Protein AF-A0A6G2DNZ8-F1 (afdb_monomer)

Solvent-accessible surface area (backbone atoms only — not comparable to full-atom values): 5017 Å² total; per-residue (Å²): 111,68,67,58,51,52,51,29,41,74,70,28,45,66,44,79,37,77,66,90,48,98,85,47,45,69,85,44,30,14,37,67,35,96,49,80,86,47,47,63,60,55,50,44,54,47,68,76,39,68,62,50,37,49,53,8,26,54,45,24,53,54,62,47,46,64,70,38,69,69,56,34,51,54,53,50,53,50,52,53,51,53,56,51,58,64,72,74,111

Mean predicted aligned error: 6.55 Å

Secondary structure (DSSP, 8-state):
-HHHHHHHHHTT--EEESS-BTTB-BTTTEEE-SSGGGHHHHHHHHHS-HHHHHHHHHHHHHHHHTTSTHHHHHHHHHHHHHHHHHHT-

Nearest PDB structures (foldseek):
  6lnw-assembly1_A  TM=8.693E-01  e=1.844E-11  Streptococcus pneumoniae TIGR4
  5vae-assembly1_A  TM=9.256E-01  e=1.246E-07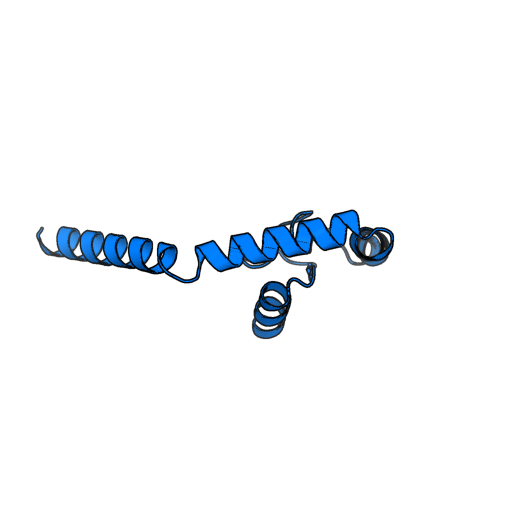  Streptococcus gordonii
  5vaf-assembly4_D  TM=8.611E-01  e=9.134E-08  Streptococcus gordonii
  5vaf-assembly1_A  TM=8.463E-01  e=9.719E-08  Streptococcus gordonii
  5vaf-assembly2_B  TM=8.127E-01  e=3.163E-07  Streptococcus gordonii

Organism: Streptococcus pneumoniae (NCBI:txid1313)

Foldseek 3Di:
DVVVLVVCLVVLHADEECDDDPSHDDLASYHHDVDPVCVVVRVCQCPVDVPSSVRSSVSSVVSVVCCDDPNVVVVVVVVVVVVVVVVVD

pLDDT: mean 89.51, std 10.15, range [49.34, 98.12]

InterPro domains:
  IPR022372 Accessory secretory system protein Asp1 [PF16993] (2-82)

Sequence (89 aa):
HLYTQIAGISAGIPQINLVETVYVEHLKNGYLLADVTEFSKAAHYYTDRLKEWNESLIYSIDKIKEHTGQQFLGKLEKWIEEVKNVKGT

Radius of gyration: 17.15 Å; Cα contacts (8 Å, |Δi|>4): 88; chains: 1; bounding box: 54×19×39 Å

Structure (mmCIF, N/CA/C/O backbone):
data_AF-A0A6G2DNZ8-F1
#
_entry.id   AF-A0A6G2DNZ8-F1
#
loop_
_atom_site.group_PDB
_atom_site.id
_atom_site.type_symbol
_atom_site.label_atom_id
_atom_site.label_alt_id
_atom_site.label_comp_id
_atom_site.label_asym_id
_atom_site.label_entity_id
_atom_site.label_seq_id
_atom_site.pdbx_PDB_ins_code
_atom_site.Cartn_x
_atom_site.Cartn_y
_atom_site.Cartn_z
_atom_site.occupancy
_atom_site.B_iso_or_equiv
_atom_site.auth_seq_id
_atom_site.auth_comp_id
_atom_site.auth_asym_id
_atom_site.auth_atom_id
_atom_site.pdbx_PDB_model_num
ATOM 1 N N . HIS A 1 1 ? -7.497 -12.707 -3.336 1.00 66.38 1 HIS A N 1
ATOM 2 C CA . HIS A 1 1 ? -6.830 -11.387 -3.310 1.00 66.38 1 HIS A CA 1
ATOM 3 C C . HIS A 1 1 ? -7.105 -10.584 -2.036 1.00 66.38 1 HIS A C 1
ATOM 5 O O . HIS A 1 1 ? -6.151 -10.042 -1.505 1.00 66.38 1 HIS A O 1
ATOM 11 N N . LEU A 1 2 ? -8.330 -10.557 -1.485 1.00 85.44 2 LEU A N 1
ATOM 12 C CA . LEU A 1 2 ? -8.664 -9.801 -0.260 1.00 85.44 2 LEU A CA 1
ATOM 13 C C . LEU A 1 2 ? -7.720 -10.052 0.933 1.00 85.44 2 LEU A C 1
ATOM 15 O O . LEU A 1 2 ? -7.146 -9.112 1.468 1.00 85.44 2 LEU A O 1
ATOM 19 N N . TYR A 1 3 ? -7.508 -11.314 1.322 1.00 88.50 3 TYR A N 1
ATOM 20 C CA . TYR A 1 3 ? -6.628 -11.639 2.454 1.00 88.50 3 TYR A CA 1
ATOM 21 C C . TYR A 1 3 ? -5.175 -11.212 2.232 1.00 88.50 3 TYR A C 1
ATOM 23 O O . TYR A 1 3 ? -4.511 -10.809 3.178 1.00 88.50 3 TYR A O 1
ATOM 31 N N . THR A 1 4 ? -4.696 -11.239 0.987 1.00 91.31 4 THR A N 1
ATOM 32 C CA . THR A 1 4 ? -3.373 -10.714 0.628 1.00 91.31 4 THR A CA 1
ATOM 33 C C . THR A 1 4 ? -3.315 -9.204 0.815 1.00 91.31 4 THR A C 1
ATOM 35 O O . THR A 1 4 ? -2.312 -8.702 1.304 1.00 91.31 4 THR A O 1
ATOM 38 N N . GLN A 1 5 ? -4.389 -8.482 0.485 1.00 92.94 5 GLN A N 1
ATOM 39 C CA . GLN A 1 5 ? -4.436 -7.036 0.693 1.00 92.94 5 GLN A CA 1
ATOM 40 C C . GLN A 1 5 ? -4.486 -6.668 2.174 1.00 92.94 5 GLN A C 1
ATOM 42 O O . GLN A 1 5 ? -3.803 -5.735 2.593 1.00 92.94 5 GLN A O 1
ATOM 47 N N . ILE A 1 6 ? -5.235 -7.436 2.970 1.00 89.69 6 ILE A N 1
ATOM 48 C CA . ILE A 1 6 ? -5.269 -7.299 4.430 1.00 89.69 6 ILE A CA 1
ATOM 49 C C . ILE A 1 6 ? -3.882 -7.591 5.016 1.00 89.69 6 ILE A C 1
ATOM 51 O O . ILE A 1 6 ? -3.352 -6.781 5.764 1.00 89.69 6 ILE A O 1
ATOM 55 N N . ALA A 1 7 ? -3.250 -8.702 4.635 1.00 91.38 7 ALA A N 1
ATOM 56 C CA . ALA A 1 7 ? -1.909 -9.032 5.109 1.00 91.38 7 ALA A CA 1
ATOM 57 C C . ALA A 1 7 ? -0.872 -7.981 4.680 1.00 91.38 7 ALA A C 1
ATOM 59 O O . ALA A 1 7 ? -0.031 -7.589 5.484 1.00 91.38 7 ALA A O 1
ATOM 60 N N . GLY A 1 8 ? -0.962 -7.491 3.441 1.00 93.19 8 GLY A N 1
ATOM 61 C CA . GLY A 1 8 ? -0.077 -6.464 2.902 1.00 93.19 8 GLY A CA 1
ATOM 62 C C . GLY A 1 8 ? -0.157 -5.167 3.697 1.00 93.19 8 GLY A C 1
ATOM 63 O O . GLY A 1 8 ? 0.872 -4.683 4.159 1.00 93.19 8 GLY A O 1
ATOM 64 N N . ILE A 1 9 ? -1.367 -4.642 3.934 1.00 91.00 9 ILE A N 1
ATOM 65 C CA . ILE A 1 9 ? -1.529 -3.421 4.735 1.00 91.00 9 ILE A CA 1
ATOM 66 C C . ILE A 1 9 ? -1.091 -3.658 6.185 1.00 91.00 9 ILE A C 1
ATOM 68 O O . ILE A 1 9 ? -0.378 -2.825 6.734 1.00 91.00 9 ILE A O 1
ATOM 72 N N . SER A 1 10 ? -1.426 -4.811 6.784 1.00 89.38 10 SER A N 1
ATOM 73 C CA .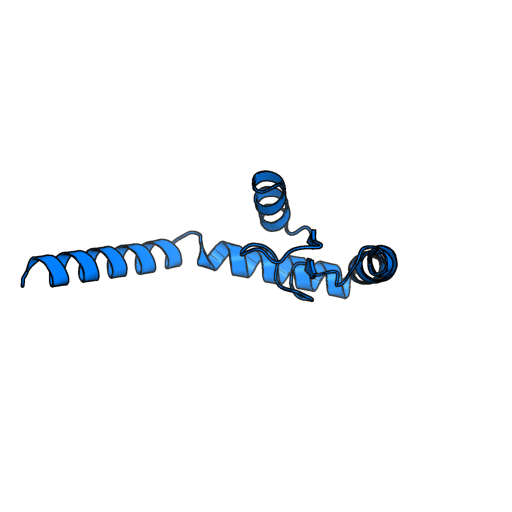 SER A 1 10 ? -1.018 -5.174 8.151 1.00 89.38 10 SER A CA 1
ATOM 74 C C . SER A 1 10 ? 0.494 -5.276 8.330 1.00 89.38 10 SER A C 1
ATOM 76 O O . SER A 1 10 ? 1.001 -4.940 9.396 1.00 89.38 10 SER A O 1
ATOM 78 N N . ALA A 1 11 ? 1.213 -5.710 7.296 1.00 91.50 11 ALA A N 1
ATOM 79 C CA . ALA A 1 11 ? 2.670 -5.743 7.276 1.00 91.50 11 ALA A CA 1
ATOM 80 C C . ALA A 1 11 ? 3.299 -4.415 6.810 1.00 91.50 11 ALA A C 1
ATOM 82 O O . ALA A 1 11 ? 4.522 -4.302 6.787 1.00 91.50 11 ALA A O 1
ATOM 83 N N . GLY A 1 12 ? 2.488 -3.423 6.419 1.00 92.81 12 GLY A N 1
ATOM 84 C CA . GLY A 1 12 ? 2.954 -2.143 5.885 1.00 92.81 12 GLY A CA 1
ATOM 85 C C . GLY A 1 12 ? 3.628 -2.236 4.514 1.00 92.81 12 GLY A C 1
ATOM 86 O O . GLY A 1 12 ? 4.418 -1.367 4.155 1.00 92.81 12 GLY A O 1
ATOM 87 N N . ILE A 1 13 ? 3.338 -3.292 3.753 1.00 96.00 13 ILE A N 1
ATOM 88 C CA . ILE A 1 13 ? 3.898 -3.525 2.421 1.00 96.00 13 ILE A CA 1
ATOM 89 C C . ILE A 1 13 ? 3.063 -2.740 1.393 1.00 96.00 13 ILE A C 1
ATOM 91 O O . ILE A 1 13 ? 1.852 -2.982 1.310 1.00 96.00 13 ILE A O 1
ATOM 95 N N . PRO A 1 14 ? 3.673 -1.844 0.587 1.00 97.00 14 PRO A N 1
ATOM 96 C CA . PRO A 1 14 ? 2.970 -1.164 -0.495 1.00 97.00 14 PRO A CA 1
ATOM 97 C C . PRO A 1 14 ? 2.395 -2.159 -1.509 1.00 97.00 14 PRO A C 1
ATOM 99 O O . PRO A 1 14 ? 3.041 -3.149 -1.858 1.00 97.00 14 PRO A O 1
ATOM 102 N N . GLN A 1 15 ? 1.192 -1.892 -2.016 1.00 97.62 15 GLN A N 1
ATOM 103 C CA . GLN A 1 15 ? 0.489 -2.802 -2.929 1.00 97.62 15 GLN A CA 1
ATOM 104 C C . GLN A 1 15 ? 0.263 -2.163 -4.297 1.00 97.62 15 GLN A C 1
ATOM 106 O O . GLN A 1 15 ? -0.262 -1.057 -4.391 1.00 97.62 15 GLN A O 1
ATOM 111 N N . ILE A 1 16 ? 0.620 -2.867 -5.370 1.00 97.69 16 ILE A N 1
ATOM 112 C CA . ILE A 1 16 ? 0.375 -2.423 -6.747 1.00 97.69 16 ILE A CA 1
ATOM 113 C C . ILE A 1 16 ? -0.827 -3.195 -7.291 1.00 97.69 16 ILE A C 1
ATOM 115 O O . ILE A 1 16 ? -0.773 -4.419 -7.407 1.00 97.69 16 ILE A O 1
ATOM 119 N N . ASN A 1 17 ? -1.898 -2.482 -7.632 1.00 96.88 17 ASN A N 1
ATOM 120 C CA . ASN A 1 17 ? -3.152 -3.064 -8.106 1.00 96.88 17 ASN A CA 1
ATOM 121 C C . ASN A 1 17 ? -3.566 -2.457 -9.450 1.00 96.88 17 ASN A C 1
ATOM 123 O O . ASN A 1 17 ? -3.305 -1.290 -9.714 1.00 96.88 17 ASN A O 1
ATOM 127 N N . LEU A 1 18 ? -4.298 -3.223 -10.260 1.00 96.44 18 LEU A N 1
ATOM 128 C CA . LEU A 1 18 ? -5.013 -2.703 -11.438 1.00 96.44 18 LEU A CA 1
ATOM 129 C C . LEU A 1 18 ? -6.392 -2.123 -11.094 1.00 96.44 18 LEU A C 1
ATOM 131 O O . LEU A 1 18 ? -6.970 -1.386 -11.881 1.00 96.44 18 LEU A O 1
ATOM 135 N N . VAL A 1 19 ? -6.953 -2.504 -9.946 1.00 93.62 19 VAL A N 1
ATOM 136 C CA . VAL A 1 19 ? -8.318 -2.147 -9.545 1.00 93.62 19 VAL A CA 1
ATOM 137 C C . VAL A 1 19 ? -8.284 -1.515 -8.166 1.00 93.62 19 VAL A C 1
ATOM 139 O O . VAL A 1 19 ? -7.603 -2.015 -7.264 1.00 93.62 19 VAL A O 1
ATOM 142 N N . GLU A 1 20 ? -9.016 -0.414 -8.016 1.00 92.88 20 GLU A N 1
ATOM 143 C CA . GLU A 1 20 ? -9.159 0.298 -6.751 1.00 92.88 20 GLU A CA 1
ATOM 144 C C . GLU A 1 20 ? -9.824 -0.588 -5.696 1.00 92.88 20 GLU A C 1
ATOM 146 O O . GLU A 1 20 ? -10.789 -1.305 -5.968 1.00 92.88 20 GLU A O 1
ATOM 151 N N . THR A 1 21 ? -9.301 -0.541 -4.472 1.00 92.69 21 THR A N 1
ATOM 152 C CA . THR A 1 21 ? -9.909 -1.213 -3.325 1.00 92.69 21 THR A CA 1
ATOM 153 C C . THR A 1 21 ? -9.860 -0.311 -2.108 1.00 92.69 21 THR A C 1
ATOM 155 O O . THR A 1 21 ? -9.020 0.577 -2.001 1.00 92.69 21 THR A O 1
ATOM 158 N N . VAL A 1 22 ? -10.707 -0.598 -1.121 1.00 89.25 22 VAL A N 1
ATOM 159 C CA . VAL A 1 22 ? -10.715 0.139 0.153 1.00 89.25 22 VAL A CA 1
ATOM 160 C C . VAL A 1 22 ? -9.373 0.066 0.901 1.00 89.25 22 VAL A C 1
ATOM 162 O O . VAL A 1 22 ? -9.076 0.917 1.738 1.00 89.25 22 VAL A O 1
ATOM 165 N N . TYR A 1 23 ? -8.528 -0.920 0.586 1.00 90.44 23 TYR A N 1
ATOM 166 C CA . TYR A 1 23 ? -7.249 -1.149 1.258 1.00 90.44 23 TYR A CA 1
ATOM 167 C C . TYR A 1 23 ? -6.107 -0.319 0.675 1.00 90.44 23 TYR A C 1
ATOM 169 O O . TYR A 1 23 ? -5.190 0.023 1.417 1.00 90.44 23 TYR A O 1
ATOM 177 N N . VAL A 1 24 ? -6.163 0.062 -0.603 1.00 93.81 24 VAL A N 1
ATOM 178 C CA . VAL A 1 24 ? -5.041 0.700 -1.308 1.00 93.81 24 VAL A CA 1
ATOM 179 C C . VAL A 1 24 ? -5.438 2.080 -1.802 1.00 93.81 24 VAL A C 1
ATOM 181 O O . VAL A 1 24 ? -6.384 2.210 -2.567 1.00 93.81 24 VAL A O 1
ATOM 184 N N . GLU A 1 25 ? -4.694 3.102 -1.384 1.00 95.06 25 GLU A N 1
ATOM 185 C CA . GLU A 1 25 ? -4.823 4.456 -1.917 1.00 95.06 25 GLU A CA 1
ATOM 186 C C . GLU A 1 25 ? -3.575 4.825 -2.728 1.00 95.06 25 GLU A C 1
ATOM 188 O O . GLU A 1 25 ? -2.439 4.647 -2.275 1.00 95.06 25 GLU A O 1
ATOM 193 N N . HIS A 1 26 ? -3.801 5.317 -3.947 1.00 97.38 26 HIS A N 1
ATOM 194 C CA . HIS A 1 26 ? -2.746 5.594 -4.914 1.00 97.38 26 HIS A CA 1
ATOM 195 C C . HIS A 1 26 ? -1.728 6.623 -4.393 1.00 97.38 26 HIS A C 1
ATOM 197 O O . HIS A 1 26 ? -2.108 7.664 -3.861 1.00 97.38 26 HIS A O 1
ATOM 203 N N . LEU A 1 27 ? -0.434 6.324 -4.562 1.00 96.25 27 LEU A N 1
ATOM 204 C CA . LEU A 1 27 ? 0.722 7.114 -4.107 1.00 96.25 27 LEU A CA 1
ATOM 205 C C . LEU A 1 27 ? 0.773 7.354 -2.591 1.00 96.25 27 LEU A C 1
ATOM 207 O O . LEU A 1 27 ? 1.547 8.186 -2.125 1.00 96.25 27 LEU A O 1
ATOM 211 N N . LYS A 1 28 ? -0.018 6.605 -1.817 1.00 95.75 28 LYS A N 1
ATOM 212 C CA . LYS A 1 28 ? 0.110 6.518 -0.362 1.00 95.75 28 LYS A CA 1
ATOM 213 C C . LYS A 1 28 ? 0.644 5.138 -0.000 1.00 95.75 28 LYS A C 1
ATOM 215 O O . LYS A 1 28 ? 1.843 4.910 -0.122 1.00 95.75 28 LYS A O 1
ATOM 220 N N . ASN A 1 29 ? -0.227 4.185 0.334 1.00 95.69 29 ASN A N 1
ATOM 221 C CA . ASN A 1 29 ? 0.167 2.800 0.618 1.00 95.69 29 ASN A CA 1
ATOM 222 C C . ASN A 1 29 ? 0.151 1.856 -0.592 1.00 95.69 29 ASN A C 1
ATOM 224 O O . ASN A 1 29 ? 0.165 0.631 -0.442 1.00 95.69 29 ASN A O 1
ATOM 228 N N . GLY A 1 30 ? 0.077 2.391 -1.802 1.00 96.69 30 GLY A N 1
ATOM 229 C CA . GLY A 1 30 ? 0.190 1.575 -2.993 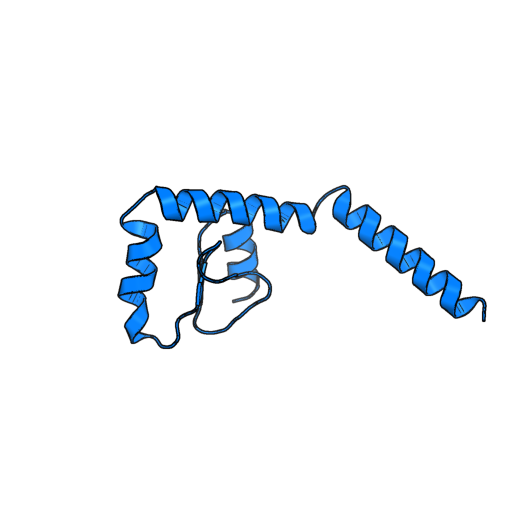1.00 96.69 30 GLY A CA 1
ATOM 230 C C . GLY A 1 30 ? 0.036 2.353 -4.285 1.00 96.69 30 GLY A C 1
ATOM 231 O O . GLY A 1 30 ? -0.109 3.574 -4.307 1.00 96.69 30 GLY A O 1
ATOM 232 N N . TYR A 1 31 ? 0.064 1.623 -5.392 1.00 98.12 31 TYR A N 1
ATOM 233 C CA . TYR A 1 31 ? -0.021 2.182 -6.733 1.00 98.12 31 TYR A CA 1
ATOM 234 C C . TYR A 1 31 ? -1.219 1.586 -7.467 1.00 98.12 31 TYR A C 1
ATOM 236 O O . TYR A 1 31 ? -1.373 0.365 -7.496 1.00 98.12 31 TYR A O 1
ATOM 244 N N . LEU A 1 32 ? -2.048 2.438 -8.072 1.00 97.94 32 LEU A N 1
ATOM 245 C CA . LEU A 1 32 ? -3.101 2.004 -8.973 1.00 97.94 32 LEU A CA 1
ATOM 246 C C . LEU A 1 32 ? -2.590 2.153 -10.400 1.00 97.94 32 LEU A C 1
ATOM 248 O O . LEU A 1 32 ? -2.252 3.255 -10.821 1.00 97.94 32 LEU A O 1
ATOM 252 N N . LEU A 1 33 ? -2.467 1.035 -11.101 1.00 97.94 33 LEU A N 1
ATOM 253 C CA . LEU A 1 33 ? -2.042 1.004 -12.49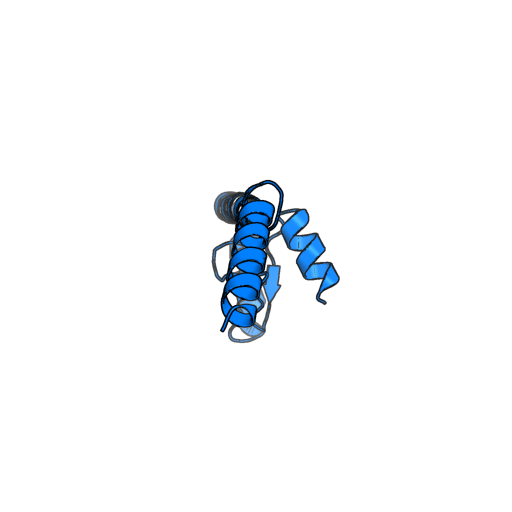2 1.00 97.94 33 LEU A CA 1
ATOM 254 C C . LEU A 1 33 ? -3.221 1.382 -13.388 1.00 97.94 33 LEU A C 1
ATOM 256 O O . LEU A 1 33 ? -4.308 0.827 -13.218 1.00 97.94 33 LEU A O 1
ATOM 260 N N . ALA A 1 34 ? -2.997 2.251 -14.374 1.00 96.12 34 ALA A N 1
ATOM 261 C CA . ALA A 1 34 ? -3.959 2.417 -15.463 1.00 96.12 34 ALA A CA 1
ATOM 262 C C . ALA A 1 34 ? -3.995 1.154 -16.341 1.00 96.12 34 ALA A C 1
ATOM 264 O O . ALA A 1 34 ? -5.061 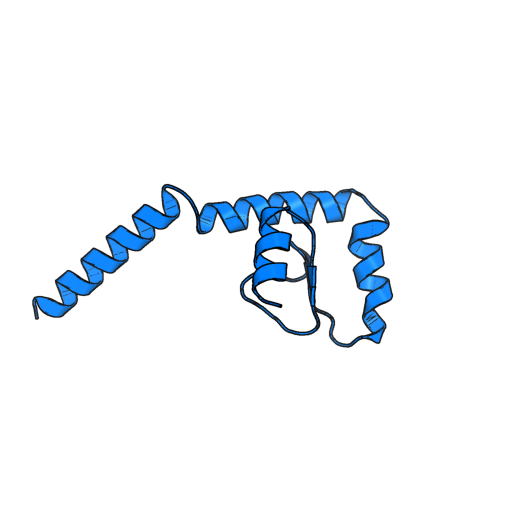0.691 -16.745 1.00 96.12 34 ALA A O 1
ATOM 265 N N . ASP A 1 35 ? -2.821 0.564 -16.574 1.00 96.81 35 ASP A N 1
ATOM 266 C CA . ASP A 1 35 ? -2.649 -0.721 -17.236 1.00 96.81 35 ASP A CA 1
ATOM 267 C C . ASP A 1 35 ? -1.321 -1.392 -16.830 1.00 96.81 35 ASP A C 1
ATOM 269 O O . ASP A 1 35 ? -0.471 -0.822 -16.143 1.00 96.81 35 ASP A O 1
ATOM 273 N N . VAL A 1 36 ? -1.131 -2.644 -17.250 1.00 96.06 36 VAL A N 1
ATOM 274 C CA . VAL A 1 36 ? 0.031 -3.463 -16.861 1.00 96.06 36 VAL A CA 1
ATOM 275 C C . VAL A 1 36 ? 1.378 -2.919 -17.343 1.00 96.06 36 VAL A C 1
ATOM 277 O O . VAL A 1 36 ? 2.405 -3.270 -16.762 1.00 96.06 36 VAL A O 1
ATOM 280 N N . THR A 1 37 ? 1.410 -2.069 -18.371 1.00 97.50 37 THR A N 1
ATOM 281 C CA . THR A 1 37 ? 2.660 -1.498 -18.892 1.00 97.50 37 THR A CA 1
ATOM 282 C C . THR A 1 37 ? 3.302 -0.532 -17.898 1.00 97.50 37 THR A C 1
ATOM 284 O O . THR A 1 37 ? 4.524 -0.384 -17.879 1.00 97.50 37 THR A O 1
ATOM 287 N N . GLU A 1 38 ? 2.513 0.038 -16.984 1.00 96.44 38 GLU A N 1
ATOM 288 C CA . GLU A 1 38 ? 3.003 0.917 -15.923 1.00 96.44 38 GLU A CA 1
ATOM 289 C C . GLU A 1 38 ? 3.649 0.165 -14.749 1.00 96.44 38 GLU A C 1
ATOM 291 O O . GLU A 1 38 ? 4.237 0.797 -13.867 1.00 96.44 38 GLU A O 1
ATOM 296 N N . PHE A 1 39 ? 3.587 -1.174 -14.718 1.00 97.19 39 PHE A N 1
ATOM 297 C CA . PHE A 1 39 ? 4.067 -1.960 -13.576 1.00 97.19 39 PHE A CA 1
ATOM 298 C C . PHE A 1 39 ? 5.525 -1.653 -13.221 1.00 97.19 39 PHE A C 1
ATOM 300 O O . PHE A 1 39 ? 5.842 -1.484 -12.047 1.00 97.19 39 PHE A O 1
ATOM 307 N N . SER A 1 40 ? 6.403 -1.526 -14.223 1.00 97.88 40 SER A N 1
ATOM 308 C CA . SER A 1 40 ? 7.817 -1.213 -13.982 1.00 97.88 40 SER A CA 1
ATOM 309 C C . SER A 1 40 ? 7.978 0.111 -13.232 1.00 97.88 40 SER A C 1
ATOM 311 O O . SER A 1 40 ? 8.680 0.165 -12.226 1.00 97.88 40 SER A O 1
ATOM 313 N N . LYS A 1 41 ? 7.261 1.156 -13.655 1.00 97.12 41 LYS A N 1
ATOM 314 C CA . LYS A 1 41 ? 7.276 2.471 -13.004 1.00 97.12 41 LYS A CA 1
ATOM 315 C C . LYS A 1 41 ? 6.760 2.390 -11.565 1.00 97.12 41 LYS A C 1
ATOM 317 O O . LYS A 1 41 ? 7.365 2.970 -10.668 1.00 97.12 41 LYS A O 1
ATOM 322 N N . ALA A 1 42 ? 5.661 1.672 -11.344 1.00 97.44 42 ALA A N 1
ATOM 323 C CA . ALA A 1 42 ? 5.072 1.497 -10.018 1.00 97.44 42 ALA A CA 1
ATOM 324 C C . ALA A 1 42 ? 5.977 0.699 -9.066 1.00 97.44 42 ALA A C 1
ATOM 326 O O . ALA A 1 42 ? 6.081 1.040 -7.890 1.00 97.44 42 ALA A O 1
ATOM 327 N N . ALA A 1 43 ? 6.655 -0.337 -9.569 1.00 97.25 43 ALA A N 1
ATOM 328 C CA . ALA A 1 43 ? 7.632 -1.099 -8.800 1.00 97.25 43 ALA A CA 1
ATOM 329 C C . ALA A 1 43 ? 8.811 -0.203 -8.395 1.00 97.25 43 ALA A C 1
ATOM 331 O O . ALA A 1 43 ? 9.086 -0.064 -7.204 1.00 97.25 43 ALA A O 1
ATOM 332 N N . HIS A 1 44 ? 9.413 0.494 -9.366 1.00 97.88 44 HIS A N 1
ATOM 333 C CA . HIS A 1 44 ? 10.523 1.423 -9.137 1.00 97.88 44 HIS A CA 1
ATOM 334 C C . HIS A 1 44 ? 10.183 2.532 -8.138 1.00 97.88 44 HIS A C 1
ATOM 336 O O . HIS A 1 44 ? 11.015 2.874 -7.301 1.00 97.88 44 HIS A O 1
ATOM 342 N N . TYR A 1 45 ? 8.944 3.035 -8.146 1.00 97.19 45 TYR A N 1
ATOM 343 C CA . TYR A 1 45 ? 8.490 4.036 -7.179 1.00 97.19 45 TYR A CA 1
ATOM 344 C C . TYR A 1 45 ? 8.720 3.607 -5.720 1.00 97.19 45 TYR A C 1
ATOM 346 O O . TYR A 1 45 ? 9.128 4.433 -4.911 1.00 97.19 45 TYR A O 1
ATOM 354 N N . TYR A 1 46 ? 8.513 2.328 -5.393 1.00 97.12 46 TYR A N 1
ATOM 355 C CA . TYR A 1 46 ? 8.687 1.807 -4.033 1.00 97.12 46 TYR A CA 1
ATOM 356 C C . TYR A 1 46 ? 10.024 1.097 -3.790 1.00 97.12 46 TYR A C 1
ATOM 358 O O . TYR A 1 46 ? 10.389 0.906 -2.631 1.00 97.12 46 TYR A O 1
ATOM 366 N N . THR A 1 47 ? 10.749 0.681 -4.834 1.00 96.88 47 THR A N 1
ATOM 367 C CA . THR A 1 47 ? 12.006 -0.076 -4.680 1.00 96.88 47 THR A CA 1
ATOM 368 C C . THR A 1 47 ? 13.267 0.757 -4.865 1.00 96.88 47 THR A C 1
ATOM 370 O O . THR A 1 47 ? 14.298 0.404 -4.300 1.00 96.88 47 THR A O 1
ATOM 373 N N . ASP A 1 48 ? 13.216 1.851 -5.628 1.00 95.56 48 ASP A N 1
ATOM 374 C CA . ASP A 1 48 ? 14.418 2.642 -5.939 1.00 95.56 48 ASP A CA 1
ATOM 375 C C . ASP A 1 48 ? 14.841 3.533 -4.772 1.00 95.56 48 ASP A C 1
ATOM 377 O O . ASP A 1 48 ? 16.007 3.912 -4.641 1.00 95.56 48 ASP A O 1
ATOM 381 N N . ARG A 1 49 ? 13.882 3.894 -3.917 1.00 88.50 49 ARG A N 1
ATOM 382 C CA . ARG A 1 49 ? 14.084 4.799 -2.793 1.00 88.50 49 ARG A CA 1
ATOM 383 C C . ARG A 1 49 ? 13.324 4.308 -1.573 1.00 88.50 49 ARG A C 1
ATOM 385 O O . ARG A 1 49 ? 12.146 3.977 -1.629 1.00 88.50 49 ARG A O 1
ATOM 392 N N . LEU A 1 50 ? 13.997 4.360 -0.426 1.00 94.06 50 LEU A N 1
ATOM 393 C CA . LEU A 1 50 ? 13.387 4.014 0.859 1.00 94.06 50 LEU A CA 1
ATOM 394 C C . LEU A 1 50 ? 12.337 5.035 1.315 1.00 94.06 50 LEU A C 1
ATOM 396 O O . LEU A 1 50 ? 11.522 4.711 2.171 1.00 94.06 50 LEU A O 1
ATOM 400 N N . LYS A 1 51 ? 12.354 6.263 0.778 1.00 96.44 51 LYS A N 1
ATOM 401 C CA . LYS A 1 51 ? 11.432 7.328 1.188 1.00 96.44 51 LYS A CA 1
ATOM 402 C C . LYS A 1 51 ? 9.980 6.926 0.926 1.00 96.44 51 LYS A C 1
ATOM 404 O O . LYS A 1 51 ? 9.191 6.892 1.861 1.00 96.44 51 LYS A O 1
ATOM 409 N N . GLU A 1 52 ? 9.654 6.578 -0.311 1.00 96.94 52 GLU A N 1
ATOM 410 C CA . GLU A 1 52 ? 8.302 6.211 -0.738 1.00 96.94 52 GLU A CA 1
ATOM 411 C C . GLU A 1 52 ? 7.817 4.938 -0.038 1.00 96.94 52 GLU A C 1
ATOM 413 O O . GLU A 1 52 ? 6.659 4.840 0.368 1.00 96.94 52 GLU A O 1
ATOM 418 N N . TRP A 1 53 ? 8.716 3.971 0.164 1.00 96.31 53 TRP A N 1
ATOM 419 C CA . TRP A 1 53 ? 8.409 2.761 0.922 1.00 96.31 53 TRP A CA 1
ATOM 420 C C . TRP A 1 53 ? 8.078 3.073 2.391 1.00 96.31 53 TRP A C 1
ATOM 422 O O . TRP A 1 53 ? 7.075 2.591 2.919 1.00 96.31 53 TRP A O 1
ATOM 432 N N . ASN A 1 54 ? 8.864 3.943 3.035 1.00 95.62 54 ASN A N 1
ATOM 433 C CA . ASN A 1 54 ? 8.626 4.376 4.413 1.00 95.62 54 ASN A CA 1
ATOM 434 C C . ASN A 1 54 ? 7.343 5.213 4.551 1.00 95.62 54 ASN A C 1
ATOM 436 O O . ASN A 1 54 ? 6.599 5.031 5.512 1.00 95.62 54 ASN A O 1
ATOM 440 N N . GLU A 1 55 ? 7.056 6.106 3.602 1.00 96.31 55 GLU A N 1
ATOM 441 C CA . GLU A 1 55 ? 5.809 6.883 3.577 1.00 96.31 55 GLU A CA 1
ATOM 442 C C . GLU A 1 55 ? 4.585 5.960 3.442 1.00 96.31 55 GLU A C 1
ATOM 444 O O . GLU A 1 55 ? 3.608 6.118 4.178 1.00 96.31 55 GLU A O 1
ATOM 449 N N . SER A 1 56 ? 4.669 4.928 2.594 1.00 95.88 56 SER A N 1
ATOM 450 C CA . SER A 1 56 ? 3.643 3.883 2.478 1.00 95.88 56 SER A CA 1
ATOM 451 C C . SER A 1 56 ? 3.440 3.099 3.778 1.00 95.88 56 SER A C 1
ATOM 453 O O . SER A 1 56 ? 2.298 2.819 4.160 1.00 95.88 56 SER A O 1
ATOM 455 N N . LEU A 1 57 ? 4.526 2.743 4.472 1.00 95.06 57 LEU A N 1
ATOM 456 C CA . LEU A 1 57 ? 4.470 2.058 5.766 1.00 95.06 57 LEU A CA 1
ATOM 457 C C . LEU A 1 57 ? 3.754 2.917 6.818 1.00 95.06 57 LEU A C 1
ATOM 459 O O . LEU A 1 57 ? 2.822 2.439 7.465 1.00 95.06 57 LEU A O 1
ATOM 463 N N . ILE A 1 58 ? 4.152 4.186 6.961 1.00 94.38 58 ILE A N 1
ATOM 464 C CA . ILE A 1 58 ? 3.539 5.128 7.912 1.00 94.38 58 ILE A CA 1
ATOM 465 C C . ILE A 1 58 ? 2.043 5.270 7.621 1.00 94.38 58 ILE A C 1
ATOM 467 O O . ILE A 1 58 ? 1.219 5.116 8.522 1.00 94.38 58 ILE A O 1
ATOM 471 N N . TYR A 1 59 ? 1.680 5.479 6.354 1.00 95.19 59 TYR A N 1
ATOM 472 C CA . TYR A 1 59 ? 0.280 5.614 5.970 1.00 95.19 59 TYR A CA 1
ATOM 473 C C . TYR A 1 59 ? -0.525 4.329 6.232 1.00 95.19 59 TYR A C 1
ATOM 475 O O . TYR A 1 59 ? -1.657 4.390 6.710 1.00 95.19 59 TYR A O 1
ATOM 483 N N . SER A 1 60 ? 0.060 3.153 5.981 1.00 93.56 60 SER A N 1
ATOM 484 C CA . SER A 1 60 ? -0.584 1.865 6.282 1.00 93.56 60 SER A CA 1
ATOM 485 C C . SER A 1 60 ? -0.876 1.706 7.775 1.00 93.56 60 SER A C 1
ATOM 487 O O . SER A 1 60 ? -1.960 1.252 8.143 1.00 93.56 60 SER A O 1
ATOM 489 N N . ILE A 1 61 ? 0.055 2.129 8.638 1.00 88.75 61 ILE A N 1
ATOM 490 C CA . ILE A 1 61 ? -0.129 2.131 10.094 1.00 88.75 61 ILE A CA 1
ATOM 491 C C . ILE A 1 61 ? -1.313 3.023 10.484 1.00 88.75 61 ILE A C 1
ATOM 493 O O . ILE A 1 61 ? -2.165 2.598 11.265 1.00 88.75 61 ILE A O 1
ATOM 497 N N . ASP A 1 62 ? -1.398 4.237 9.942 1.00 88.69 62 ASP A N 1
ATOM 498 C CA . ASP A 1 62 ? -2.484 5.164 10.276 1.00 88.69 62 ASP A CA 1
ATOM 499 C C . ASP A 1 62 ? -3.843 4.666 9.772 1.00 88.69 62 ASP A C 1
ATOM 501 O O . ASP A 1 62 ? -4.815 4.647 10.530 1.00 88.69 62 ASP A O 1
ATOM 505 N N . LYS A 1 63 ? -3.898 4.124 8.552 1.00 86.00 63 LYS A N 1
ATOM 506 C CA . LYS A 1 63 ? -5.116 3.532 7.983 1.00 86.00 63 LYS A CA 1
ATOM 507 C C . LYS A 1 63 ? -5.622 2.325 8.784 1.00 86.00 63 LYS A C 1
ATOM 509 O O . LYS A 1 63 ? -6.830 2.119 8.905 1.00 86.00 63 LYS A O 1
ATOM 514 N N . ILE A 1 64 ? -4.725 1.539 9.383 1.00 82.94 64 ILE A N 1
ATOM 515 C CA . ILE A 1 64 ? -5.105 0.444 10.291 1.00 82.94 64 ILE A CA 1
ATOM 516 C C . ILE A 1 64 ? -5.649 0.979 11.616 1.00 82.94 64 ILE A C 1
ATOM 518 O O . ILE A 1 64 ? -6.623 0.426 12.134 1.00 82.94 64 ILE A O 1
ATOM 522 N N . LYS A 1 65 ? -5.072 2.056 12.167 1.00 79.25 65 LYS A N 1
ATOM 523 C CA . LYS A 1 65 ? -5.571 2.676 13.409 1.00 79.25 65 LYS A CA 1
ATOM 524 C C . LYS A 1 65 ? -7.014 3.164 13.269 1.00 79.25 65 LYS A C 1
ATOM 526 O O . LYS A 1 65 ? -7.779 3.042 14.216 1.00 79.25 65 LYS A O 1
ATOM 531 N N . GLU A 1 66 ? -7.427 3.617 12.085 1.00 71.56 66 GLU A N 1
ATOM 532 C CA . GLU A 1 66 ? -8.825 4.007 11.820 1.00 71.56 66 GLU A CA 1
ATOM 533 C C . GLU A 1 66 ? -9.842 2.861 11.959 1.00 71.56 66 GLU A C 1
ATOM 535 O O . GLU A 1 66 ? -11.051 3.102 12.095 1.00 71.56 66 GLU A O 1
ATOM 540 N N . HIS A 1 67 ? -9.350 1.623 11.897 1.00 67.12 67 HIS A N 1
ATOM 541 C CA . HIS A 1 67 ? -10.126 0.387 11.910 1.00 67.12 67 HIS A CA 1
ATOM 542 C C . HIS A 1 67 ? -9.823 -0.485 13.137 1.00 67.12 67 HIS A C 1
ATOM 544 O O . HIS A 1 67 ? -10.372 -1.577 13.261 1.00 67.12 67 HIS A O 1
ATOM 550 N N . THR A 1 68 ? -8.965 -0.026 14.054 1.00 67.75 68 THR A N 1
ATOM 551 C CA . THR A 1 68 ? -8.548 -0.784 15.240 1.00 67.75 68 THR A CA 1
ATOM 552 C C . THR A 1 68 ? -8.588 0.080 16.503 1.00 67.75 68 THR A C 1
ATOM 554 O O . THR A 1 68 ? -8.460 1.300 16.471 1.00 67.75 68 THR A O 1
ATOM 557 N N . GLY A 1 69 ? -8.806 -0.554 17.657 1.00 72.31 69 GLY A N 1
ATOM 558 C CA . GLY A 1 69 ? -8.786 0.127 18.955 1.00 72.31 69 GLY A CA 1
ATOM 559 C C . GLY A 1 69 ? -9.968 1.075 19.207 1.00 72.31 69 GLY A C 1
ATOM 560 O O . GLY A 1 69 ? -11.105 0.797 18.828 1.00 72.31 69 GLY A O 1
ATOM 561 N N . GLN A 1 70 ? -9.709 2.187 19.904 1.00 71.31 70 GLN A N 1
ATOM 562 C CA . GLN A 1 70 ? -10.756 3.080 20.425 1.00 71.31 70 GLN A CA 1
ATOM 563 C C . GLN A 1 70 ? -11.550 3.819 19.340 1.00 71.31 70 GLN A C 1
ATOM 565 O O . GLN A 1 70 ? -12.729 4.094 19.539 1.00 71.31 70 GLN A O 1
ATOM 570 N N . GLN A 1 71 ? -10.951 4.108 18.179 1.00 74.12 71 GLN A N 1
ATOM 571 C CA . GLN A 1 71 ? -11.661 4.790 17.089 1.00 74.12 71 GLN A CA 1
ATOM 572 C C . GLN A 1 71 ? -12.762 3.913 16.484 1.00 74.12 71 GLN A C 1
ATOM 574 O O . GLN A 1 71 ? -13.842 4.407 16.159 1.00 74.12 71 GLN A O 1
ATOM 579 N N . PHE A 1 72 ? -12.510 2.606 16.374 1.00 79.00 72 PHE A N 1
ATOM 580 C CA . PHE A 1 72 ? -13.532 1.652 15.959 1.00 79.00 72 PHE A CA 1
ATOM 581 C C . PHE A 1 72 ? -14.669 1.573 16.985 1.00 79.00 72 PHE A C 1
ATOM 583 O O . PHE A 1 72 ? -15.834 1.618 16.598 1.00 79.00 72 PHE A O 1
ATOM 590 N N . LEU A 1 73 ? -14.339 1.520 18.281 1.00 82.44 73 LEU A N 1
ATOM 591 C CA . LEU A 1 73 ? -15.342 1.510 19.350 1.00 82.44 73 LEU A CA 1
ATOM 592 C C . LEU A 1 73 ? -16.232 2.758 19.308 1.00 82.44 73 LEU A C 1
ATOM 594 O O . LEU A 1 73 ? -17.448 2.618 19.341 1.00 82.44 73 LEU A O 1
ATOM 598 N N . GLY A 1 74 ? -15.659 3.949 19.109 1.00 85.19 74 GLY A N 1
ATOM 599 C CA . GLY A 1 74 ? -16.447 5.178 18.965 1.00 85.19 74 GLY A CA 1
ATOM 600 C C . GLY A 1 74 ? -17.370 5.174 17.736 1.00 85.19 74 GLY A C 1
ATOM 601 O O . GLY A 1 74 ? -18.519 5.606 17.820 1.00 85.19 74 GLY A O 1
ATOM 602 N N . LYS A 1 75 ? -16.915 4.639 16.590 1.00 83.69 75 LYS A N 1
ATOM 603 C CA . LYS A 1 75 ? -17.780 4.451 15.405 1.00 83.69 75 LYS A CA 1
ATOM 604 C C . LYS A 1 75 ? -18.926 3.474 15.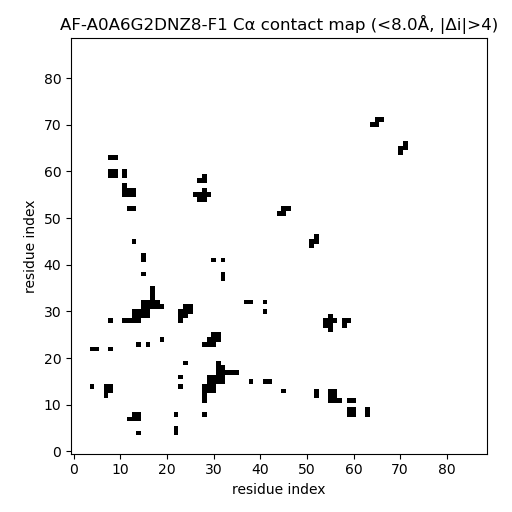698 1.00 83.69 75 LYS A C 1
ATOM 606 O O . LYS A 1 75 ? -20.059 3.734 15.301 1.00 83.69 75 LYS A O 1
ATOM 611 N N . LEU A 1 76 ? -18.641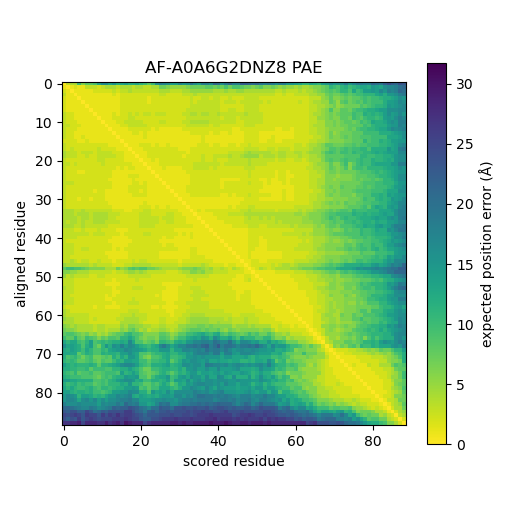 2.381 16.407 1.00 85.81 76 LEU A N 1
ATOM 612 C CA . LEU A 1 76 ? -19.633 1.375 16.784 1.00 85.81 76 LEU A CA 1
ATOM 613 C C . LEU A 1 76 ? -20.681 1.935 17.756 1.00 85.81 76 LEU A C 1
ATOM 615 O O . LEU A 1 76 ? -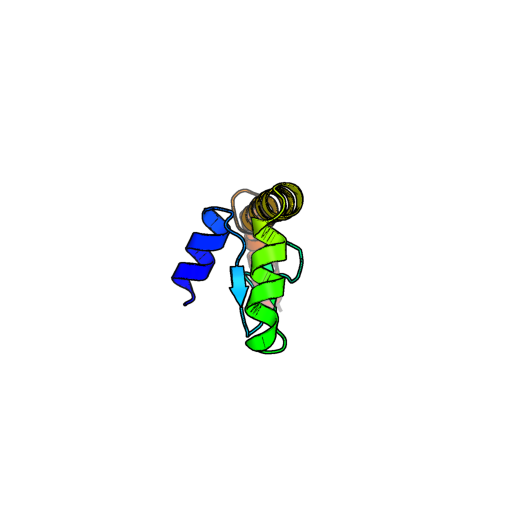21.872 1.708 17.555 1.00 85.81 76 LEU A O 1
ATOM 619 N N . GLU A 1 77 ? -20.254 2.683 18.775 1.00 90.75 77 GLU A N 1
ATOM 620 C CA . GLU A 1 77 ? -21.147 3.365 19.720 1.00 90.75 77 GLU A CA 1
ATOM 621 C C . GLU A 1 77 ? -22.112 4.297 18.984 1.00 90.75 77 GLU A C 1
ATOM 623 O O . GLU A 1 77 ? -23.327 4.192 19.164 1.00 90.75 77 GLU A O 1
ATOM 628 N N . LYS A 1 78 ? -21.590 5.116 18.063 1.00 90.31 78 LYS A N 1
ATOM 629 C CA . LYS A 1 78 ? -22.400 6.016 17.235 1.00 90.31 78 LYS A CA 1
ATOM 630 C C . LYS A 1 78 ? -23.437 5.266 16.391 1.00 90.31 78 LYS A C 1
ATOM 632 O O . LYS A 1 78 ? -24.602 5.654 16.368 1.00 90.31 78 LYS A O 1
ATOM 637 N N . TRP A 1 79 ? -23.052 4.169 15.735 1.00 91.06 79 TRP A N 1
ATOM 638 C CA . TRP A 1 79 ? -23.997 3.353 14.961 1.00 91.06 79 TRP A CA 1
ATOM 639 C C . TRP A 1 79 ? -25.092 2.734 15.836 1.00 91.06 79 TRP A C 1
ATOM 641 O O . TRP A 1 79 ? -26.253 2.670 15.428 1.00 91.06 79 TRP A O 1
ATOM 651 N N . ILE A 1 80 ? -24.752 2.291 17.051 1.00 92.50 80 ILE A N 1
ATOM 652 C CA . ILE A 1 80 ? -25.734 1.759 18.004 1.00 92.50 80 ILE A CA 1
ATOM 653 C C . ILE A 1 80 ? -26.734 2.849 18.417 1.00 92.50 80 ILE A C 1
ATOM 655 O O . ILE A 1 80 ? -27.931 2.565 18.506 1.00 92.50 80 ILE A O 1
ATOM 659 N N . GLU A 1 81 ? -26.277 4.078 18.661 1.00 92.12 81 GLU A N 1
ATOM 660 C CA . GLU A 1 81 ? -27.151 5.218 18.971 1.00 92.12 81 GLU A CA 1
ATOM 661 C C . GLU A 1 81 ? -28.084 5.572 17.807 1.00 92.12 81 GLU A C 1
ATOM 663 O O . GLU A 1 81 ? -29.290 5.718 18.011 1.00 92.12 81 GLU A O 1
ATOM 668 N N . GLU A 1 82 ? -27.564 5.633 16.580 1.00 90.44 82 GLU A N 1
ATOM 669 C CA . GLU A 1 82 ? -28.356 5.898 15.371 1.00 90.44 82 GLU A CA 1
ATOM 670 C C . GLU A 1 82 ? -29.481 4.864 15.193 1.00 90.44 82 GLU A C 1
ATOM 672 O O . GLU A 1 82 ? -30.639 5.229 14.987 1.00 90.44 82 GLU A O 1
ATOM 677 N N . VAL A 1 83 ? -29.182 3.571 15.362 1.00 88.50 83 VAL A N 1
ATOM 678 C CA . VAL A 1 83 ? -30.188 2.497 15.261 1.00 88.50 83 VAL A CA 1
ATOM 679 C C . VAL A 1 83 ? -31.241 2.583 16.370 1.00 88.50 83 VAL A C 1
ATOM 681 O O . VAL A 1 83 ? -32.415 2.293 16.123 1.00 88.50 8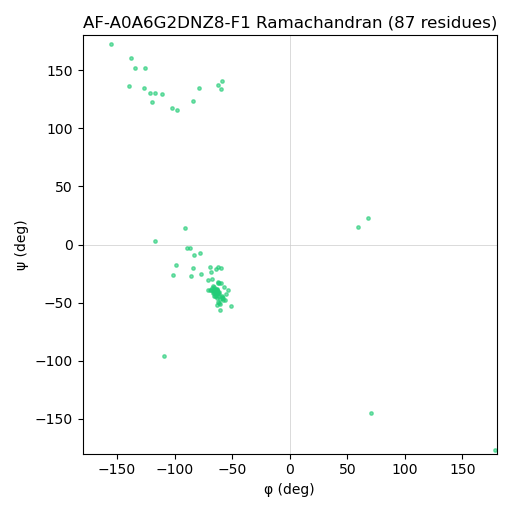3 VAL A O 1
ATOM 684 N N . LYS A 1 84 ? -30.856 2.975 17.591 1.00 84.75 84 LYS A N 1
ATOM 685 C CA . LYS A 1 84 ? -31.809 3.176 18.697 1.00 84.75 84 LYS A CA 1
ATOM 686 C C . LYS A 1 84 ? -32.753 4.344 18.418 1.00 84.75 84 LYS A C 1
ATOM 688 O O . LYS A 1 84 ? -33.951 4.203 18.647 1.00 84.75 84 LYS A O 1
ATOM 693 N N . ASN A 1 85 ? -32.234 5.447 17.883 1.00 77.62 85 ASN A N 1
ATOM 694 C CA . ASN A 1 85 ? -33.028 6.634 17.568 1.00 77.62 85 ASN A CA 1
ATOM 695 C C . ASN A 1 85 ? -34.040 6.376 16.441 1.00 77.62 85 ASN A C 1
ATOM 697 O O . ASN A 1 85 ? -35.161 6.863 16.518 1.00 77.62 85 ASN A O 1
ATOM 701 N N . VAL A 1 86 ? -33.694 5.551 15.447 1.00 73.00 86 VAL A N 1
ATOM 702 C CA . VAL A 1 86 ? -34.609 5.175 14.349 1.00 73.00 86 VAL A CA 1
ATOM 703 C C . VAL A 1 86 ? -35.738 4.243 14.807 1.00 73.00 86 VAL A C 1
ATOM 705 O O . VAL A 1 86 ? -36.828 4.288 14.252 1.00 73.00 86 VAL A O 1
ATOM 708 N N . LYS A 1 87 ? -35.513 3.398 15.822 1.00 61.66 87 LYS A N 1
ATOM 709 C CA . LYS A 1 87 ? -36.551 2.499 16.370 1.00 61.66 87 LYS A CA 1
ATOM 710 C C . LYS A 1 87 ? -37.474 3.167 17.399 1.00 61.66 87 LYS A C 1
ATOM 712 O O . LYS A 1 87 ? -38.436 2.537 17.831 1.00 61.66 87 LYS A O 1
ATOM 717 N N . GLY A 1 88 ? -37.148 4.386 17.833 1.00 57.03 88 GLY A N 1
ATOM 718 C CA . GLY A 1 88 ? -37.939 5.189 18.775 1.00 57.03 88 GLY A CA 1
ATOM 719 C C . GLY A 1 88 ? -38.989 6.099 18.121 1.00 57.03 88 GLY A C 1
ATOM 720 O O . GLY A 1 88 ? -39.729 6.763 18.844 1.00 57.03 88 GLY A O 1
ATOM 721 N N . THR A 1 89 ? -39.045 6.124 16.788 1.00 49.34 89 THR A N 1
ATOM 722 C CA . THR A 1 89 ? -40.092 6.730 15.942 1.00 49.34 89 THR A CA 1
ATOM 723 C C . THR A 1 89 ? -40.913 5.648 15.269 1.00 49.34 89 THR A C 1
ATOM 725 O O . THR A 1 89 ? -42.144 5.830 15.172 1.00 49.34 89 THR A O 1
#